Protein AF-A0A2T7NFJ0-F1 (afdb_monomer_lite)

Sequence (180 aa):
MTGTPLRLYHTLDDDIKQGKKEEVGAQDEVNKWLENVHSKSSSSLNPLAHDPKQEKQRKLKTIPIPEVHKKLHLVLHSLAAVQGAMQQLQEKLVTSDANEWQEAIAKTTQLKADYLNAKEQLNMSQMSELKLKLDARRKKRMRQKKRKEEVKEDEQQELYERAQKHLAIDQWRHQIQQKI

Secondary structure (DSSP, 8-state):
-----PPP--SHHHHHHHHHHHHHHHHHHHHHHHHHHHHHHSTT-------HHHHHH-------HHHHHHHHHHHHHHHHHHHHHHHHHHHTTTT--HHHHHHHHHHHHHHHHHHHHHHHTS-HHHHHHHHHHHHHHHHHHHHHHHHHHHHHHHHHHHHHHHHHHHHHHHHHHHHHHTT-

Structure (mmCIF, N/CA/C/O backbone):
data_AF-A0A2T7NFJ0-F1
#
_entry.id   AF-A0A2T7NFJ0-F1
#
loop_
_atom_site.group_PDB
_atom_site.id
_atom_site.type_symbol
_atom_site.label_atom_id
_atom_site.label_alt_id
_atom_site.label_comp_id
_atom_site.label_asym_id
_atom_site.label_entity_id
_atom_site.label_seq_id
_atom_site.pdbx_PDB_ins_code
_atom_site.Cartn_x
_atom_site.Cartn_y
_atom_site.Cartn_z
_atom_site.occupancy
_atom_site.B_iso_or_equiv
_atom_site.auth_seq_id
_atom_site.auth_comp_id
_atom_site.auth_asym_id
_atom_site.auth_atom_id
_atom_site.pdbx_PDB_model_num
ATOM 1 N N . MET A 1 1 ? 68.348 -21.936 -72.779 1.00 37.50 1 MET A N 1
ATOM 2 C CA . MET A 1 1 ? 68.605 -21.967 -71.325 1.00 37.50 1 MET A CA 1
ATOM 3 C C . MET A 1 1 ? 67.528 -21.143 -70.644 1.00 37.50 1 MET A C 1
ATOM 5 O O . MET A 1 1 ? 67.287 -20.016 -71.050 1.00 37.50 1 MET A O 1
ATOM 9 N N . THR A 1 2 ? 66.804 -21.781 -69.732 1.00 48.38 2 THR A N 1
ATOM 10 C CA . THR A 1 2 ? 65.602 -21.319 -69.023 1.00 48.38 2 THR A CA 1
ATOM 11 C C . THR A 1 2 ? 65.943 -20.416 -67.841 1.00 48.38 2 THR A C 1
ATOM 13 O O . THR A 1 2 ? 66.926 -20.676 -67.153 1.00 48.38 2 THR A O 1
ATOM 16 N N . GLY A 1 3 ? 65.099 -19.424 -67.547 1.00 38.41 3 GLY A N 1
ATOM 17 C CA . GLY A 1 3 ? 65.232 -18.619 -66.331 1.00 38.41 3 GLY A CA 1
ATOM 18 C C . GLY A 1 3 ? 64.109 -17.603 -66.146 1.00 38.41 3 GLY A C 1
ATOM 19 O O . GLY A 1 3 ? 64.333 -16.407 -66.283 1.00 38.41 3 GLY A O 1
ATOM 20 N N . THR A 1 4 ? 62.898 -18.071 -65.846 1.00 45.00 4 THR A N 1
ATOM 21 C CA . THR A 1 4 ? 61.796 -17.229 -65.354 1.00 45.00 4 THR A CA 1
ATOM 22 C C . THR A 1 4 ? 62.044 -16.920 -63.871 1.00 45.00 4 THR A C 1
ATOM 24 O O . THR A 1 4 ? 62.177 -17.874 -63.102 1.00 45.00 4 THR A O 1
ATOM 27 N N . PRO A 1 5 ? 62.087 -15.657 -63.408 1.00 48.03 5 PRO A N 1
ATOM 28 C CA . PRO A 1 5 ? 62.117 -15.388 -61.979 1.00 48.03 5 PRO A CA 1
ATOM 29 C C . PRO A 1 5 ? 60.699 -15.487 -61.406 1.00 48.03 5 PRO A C 1
ATOM 31 O O . PRO A 1 5 ? 59.822 -14.689 -61.741 1.00 48.03 5 PRO A O 1
ATOM 34 N N . LEU A 1 6 ? 60.490 -16.471 -60.524 1.00 46.59 6 LEU A N 1
ATOM 35 C CA . LEU A 1 6 ? 59.361 -16.522 -59.597 1.00 46.59 6 LEU A CA 1
ATOM 36 C C . LEU A 1 6 ? 59.357 -15.245 -58.746 1.00 46.59 6 LEU A C 1
ATOM 38 O O . LEU A 1 6 ? 60.311 -14.989 -58.009 1.00 46.59 6 LEU A O 1
ATOM 42 N N . ARG A 1 7 ? 58.270 -14.470 -58.796 1.00 46.69 7 ARG A N 1
ATOM 43 C CA . ARG A 1 7 ? 57.996 -13.431 -57.799 1.00 46.69 7 ARG A CA 1
ATOM 44 C C . ARG A 1 7 ? 57.047 -14.008 -56.748 1.00 46.69 7 ARG A C 1
ATOM 46 O O . ARG A 1 7 ? 55.992 -14.538 -57.078 1.00 46.69 7 ARG A O 1
ATOM 53 N N . LEU A 1 8 ? 57.509 -13.943 -55.505 1.00 46.03 8 LEU A N 1
ATOM 54 C CA . LEU A 1 8 ? 56.944 -14.505 -54.282 1.00 46.03 8 LEU A CA 1
ATOM 55 C C . LEU A 1 8 ? 55.460 -14.156 -54.060 1.00 46.03 8 LEU A C 1
ATOM 57 O O . LEU A 1 8 ? 55.119 -12.986 -53.915 1.00 46.03 8 LEU A O 1
ATOM 61 N N . TYR A 1 9 ? 54.617 -15.183 -53.922 1.00 46.53 9 TYR A N 1
ATOM 62 C CA . TYR A 1 9 ? 53.346 -15.119 -53.196 1.00 46.53 9 TYR A CA 1
ATOM 63 C C . TYR A 1 9 ? 53.561 -15.729 -51.808 1.00 46.53 9 TYR A C 1
ATOM 65 O O . TYR A 1 9 ? 53.344 -16.919 -51.614 1.00 46.53 9 TYR A O 1
ATOM 73 N N . HIS A 1 10 ? 54.015 -14.931 -50.846 1.00 53.66 10 HIS A N 1
ATOM 74 C CA . HIS A 1 10 ? 54.028 -15.311 -49.432 1.00 53.66 10 HIS A CA 1
ATOM 75 C C . HIS A 1 10 ? 53.798 -14.067 -48.581 1.00 53.66 10 HIS A C 1
ATOM 77 O O . HIS A 1 10 ? 54.757 -13.448 -48.145 1.00 53.66 10 HIS A O 1
ATOM 83 N N . THR A 1 11 ? 52.531 -13.703 -48.377 1.00 52.97 11 THR A N 1
ATOM 84 C CA . THR A 1 11 ? 52.106 -12.843 -47.252 1.00 52.97 11 THR A CA 1
ATOM 85 C C . THR A 1 11 ? 50.636 -13.017 -46.844 1.00 52.97 11 THR A C 1
ATOM 87 O O . THR A 1 11 ? 50.252 -12.493 -45.813 1.00 52.97 11 THR A O 1
ATOM 90 N N . LEU A 1 12 ? 49.798 -13.779 -47.561 1.00 45.62 12 LEU A N 1
ATOM 91 C CA . LEU A 1 12 ? 48.390 -13.963 -47.157 1.00 45.62 12 LEU A CA 1
ATOM 92 C C . LEU A 1 12 ? 48.181 -15.017 -46.052 1.00 45.62 12 LEU A C 1
ATOM 94 O O . LEU A 1 12 ? 47.190 -14.951 -45.331 1.00 45.62 12 LEU A O 1
ATOM 98 N N . ASP A 1 13 ? 49.099 -15.971 -45.885 1.00 47.53 13 ASP A N 1
ATOM 99 C CA . ASP A 1 13 ? 48.928 -17.062 -44.912 1.00 47.53 13 ASP A CA 1
ATOM 100 C C . ASP A 1 13 ? 49.287 -16.675 -43.467 1.00 47.53 13 ASP A C 1
ATOM 102 O O . ASP A 1 13 ? 48.804 -17.312 -42.525 1.00 47.53 13 ASP A O 1
ATOM 106 N N . ASP A 1 14 ? 50.100 -15.633 -43.268 1.00 47.88 14 ASP A N 1
ATOM 107 C CA . ASP A 1 14 ? 50.516 -15.194 -41.931 1.00 47.88 14 ASP A CA 1
ATOM 108 C C . ASP A 1 14 ? 49.480 -14.263 -41.279 1.00 47.88 14 ASP A C 1
ATOM 110 O O . ASP A 1 14 ? 49.191 -14.423 -40.091 1.00 47.88 14 ASP A O 1
ATOM 114 N N . ASP A 1 15 ? 48.803 -13.418 -42.064 1.00 47.22 15 ASP A N 1
ATOM 115 C CA . ASP A 1 15 ? 47.706 -12.562 -41.583 1.00 47.22 15 ASP A CA 1
ATOM 116 C C . ASP A 1 15 ? 46.464 -13.391 -41.198 1.00 47.22 15 ASP A C 1
ATOM 118 O O . ASP A 1 15 ? 45.810 -13.129 -40.185 1.00 47.22 15 ASP A O 1
ATOM 122 N N . ILE A 1 16 ? 46.181 -14.475 -41.934 1.00 48.53 16 ILE A N 1
ATOM 123 C CA . ILE A 1 16 ? 45.100 -15.422 -41.596 1.00 48.53 16 ILE A CA 1
ATOM 124 C C . ILE A 1 16 ? 45.446 -16.225 -40.328 1.00 48.53 16 ILE A C 1
ATOM 126 O O . ILE A 1 16 ? 44.560 -16.554 -39.532 1.00 48.53 16 ILE A O 1
ATOM 130 N N . LYS A 1 17 ? 46.731 -16.530 -40.098 1.00 51.19 17 LYS A N 1
ATOM 131 C CA . LYS A 1 17 ? 47.193 -17.178 -38.858 1.00 51.19 17 LYS A CA 1
ATOM 132 C C . LYS A 1 17 ? 47.206 -16.228 -37.658 1.00 51.19 17 LYS A C 1
ATOM 134 O O . LYS A 1 17 ? 47.024 -16.716 -36.541 1.00 51.19 17 LYS A O 1
ATOM 139 N N . GLN A 1 18 ? 47.403 -14.922 -37.853 1.00 50.25 18 GLN A N 1
ATOM 140 C CA . GLN A 1 18 ? 47.294 -13.921 -36.783 1.00 50.25 18 GLN A CA 1
ATOM 141 C C . GLN A 1 18 ? 45.833 -13.642 -36.404 1.00 50.25 18 GLN A C 1
ATOM 143 O O . GLN A 1 18 ? 45.508 -13.738 -35.221 1.00 50.25 18 GLN A O 1
ATOM 148 N N . GLY A 1 19 ? 44.931 -13.452 -37.375 1.00 44.91 19 GLY A N 1
ATOM 149 C CA . GLY A 1 19 ? 43.500 -13.236 -37.102 1.00 44.91 19 GLY A CA 1
ATOM 150 C C . GLY A 1 19 ? 42.823 -14.419 -36.392 1.00 44.91 19 GLY A C 1
ATOM 151 O O . GLY A 1 19 ? 42.041 -14.230 -35.463 1.00 44.91 19 GLY A O 1
ATOM 152 N N . LYS A 1 20 ? 43.205 -15.661 -36.731 1.00 49.94 20 LYS A N 1
ATOM 153 C CA . LYS A 1 20 ? 42.712 -16.860 -36.026 1.00 49.94 20 LYS A CA 1
ATOM 154 C C . LYS A 1 20 ? 43.219 -16.995 -34.588 1.00 49.94 20 LYS A C 1
ATOM 156 O O . LYS A 1 20 ? 42.591 -17.699 -33.807 1.00 49.94 20 LYS A O 1
ATOM 161 N N . LYS A 1 21 ? 44.346 -16.378 -34.219 1.00 51.66 21 LYS A N 1
ATOM 162 C CA . LYS A 1 21 ? 44.853 -16.429 -32.836 1.00 51.66 21 LYS A CA 1
ATOM 163 C C . LYS A 1 21 ? 44.148 -15.422 -31.928 1.00 51.66 21 LYS A C 1
ATOM 165 O O . LYS A 1 21 ? 43.943 -15.730 -30.758 1.00 51.66 21 LYS A O 1
ATOM 170 N N . GLU A 1 22 ? 43.746 -14.271 -32.461 1.00 52.47 22 GLU A N 1
ATOM 171 C CA . GLU A 1 22 ? 42.993 -13.260 -31.706 1.00 52.47 22 GLU A CA 1
ATOM 172 C C . GLU A 1 22 ? 41.536 -13.686 -31.458 1.00 52.47 22 GLU A C 1
ATOM 174 O O . GLU A 1 22 ? 41.050 -13.540 -30.336 1.00 52.47 22 GLU A O 1
ATOM 179 N N . GLU A 1 23 ? 40.864 -14.316 -32.434 1.00 52.94 23 GLU A N 1
ATOM 180 C CA . GLU A 1 23 ? 39.511 -14.871 -32.228 1.00 52.94 23 GLU A CA 1
ATOM 181 C C . GLU A 1 23 ? 39.484 -16.007 -31.192 1.00 52.94 23 GLU A C 1
ATOM 183 O O . GLU A 1 23 ? 38.557 -16.087 -30.385 1.00 52.94 23 GLU A O 1
ATOM 188 N N . VAL A 1 24 ? 40.513 -16.864 -31.161 1.00 51.78 24 VAL A N 1
ATOM 189 C CA . VAL A 1 24 ? 40.620 -17.946 -30.164 1.00 51.78 24 VAL A CA 1
ATOM 190 C C . VAL A 1 24 ? 40.846 -17.380 -28.757 1.00 51.78 24 VAL A C 1
ATOM 192 O O . VAL A 1 24 ? 40.255 -17.881 -27.804 1.00 51.78 24 VAL A O 1
ATOM 195 N N . GLY A 1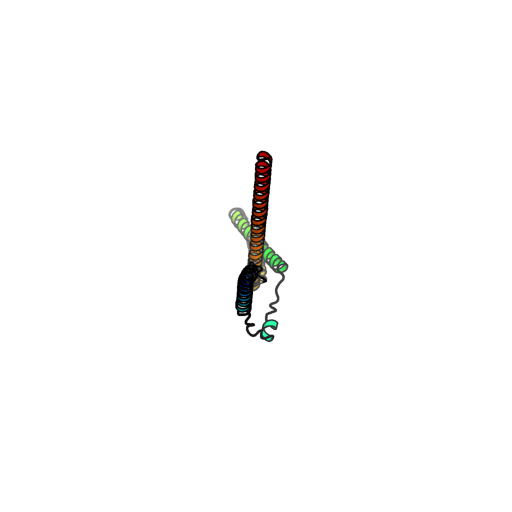 25 ? 41.604 -16.285 -28.624 1.00 54.34 25 GLY A N 1
ATOM 196 C CA . GLY A 1 25 ? 41.778 -15.583 -27.348 1.00 54.34 25 GLY A CA 1
ATOM 197 C C . GLY A 1 25 ? 40.480 -14.967 -26.814 1.00 54.34 25 GLY A C 1
ATOM 198 O O . GLY A 1 25 ? 40.176 -15.107 -25.630 1.00 54.34 25 GLY A O 1
ATOM 199 N N . ALA A 1 26 ? 39.671 -14.356 -27.687 1.00 60.22 26 ALA A N 1
ATOM 200 C CA . ALA A 1 26 ? 38.375 -13.789 -27.307 1.00 60.22 26 ALA A CA 1
ATOM 201 C C . ALA A 1 26 ? 37.355 -14.873 -26.909 1.00 60.22 26 ALA A C 1
ATOM 203 O O . ALA A 1 26 ? 36.610 -14.707 -25.941 1.00 60.22 26 ALA A O 1
ATOM 204 N N . GLN A 1 27 ? 37.348 -16.009 -27.615 1.00 60.19 27 GLN A N 1
ATOM 205 C CA . GLN A 1 27 ? 36.486 -17.148 -27.288 1.00 60.19 27 GLN A CA 1
ATOM 206 C C . GLN A 1 27 ? 36.873 -17.780 -25.939 1.00 60.19 27 GLN A C 1
ATOM 208 O O . GLN A 1 27 ? 35.998 -18.111 -25.136 1.00 60.19 27 GLN A O 1
ATOM 213 N N . ASP A 1 28 ? 38.174 -17.904 -25.661 1.00 65.81 28 ASP A N 1
ATOM 214 C CA . ASP A 1 28 ? 38.683 -18.431 -24.393 1.00 65.81 28 ASP A CA 1
ATOM 215 C C . ASP A 1 28 ? 38.388 -17.492 -23.217 1.00 65.81 28 ASP A C 1
ATOM 217 O O . ASP A 1 28 ? 38.032 -17.965 -22.138 1.00 65.81 28 ASP A O 1
ATOM 221 N N . GLU A 1 29 ? 38.444 -16.170 -23.406 1.00 69.25 29 GLU A N 1
ATOM 222 C CA . GLU A 1 29 ? 38.032 -15.201 -22.381 1.00 69.25 29 GLU A CA 1
ATOM 223 C C . GLU A 1 29 ? 36.530 -15.266 -22.078 1.00 69.25 29 GLU A C 1
ATOM 225 O O . GLU A 1 29 ? 36.138 -15.242 -20.906 1.00 69.25 29 GLU A O 1
ATOM 230 N N . VAL A 1 30 ? 35.686 -15.426 -23.104 1.00 66.62 30 VAL A N 1
ATOM 231 C CA . VAL A 1 30 ? 34.236 -15.622 -22.936 1.00 66.62 30 VAL A CA 1
ATOM 232 C C . VAL A 1 30 ? 33.942 -16.941 -22.221 1.00 66.62 30 VAL A C 1
ATOM 234 O O . VAL A 1 30 ? 33.142 -16.956 -21.282 1.00 66.62 30 VAL A O 1
ATOM 237 N N . ASN A 1 31 ? 34.618 -18.032 -22.587 1.00 71.69 31 ASN A N 1
ATOM 238 C CA . ASN A 1 31 ? 34.473 -19.328 -21.917 1.00 71.69 31 ASN A CA 1
ATOM 239 C C . ASN A 1 31 ? 34.897 -19.249 -20.443 1.00 71.69 31 ASN A C 1
ATOM 241 O O . ASN A 1 31 ? 34.170 -19.702 -19.559 1.00 71.69 31 ASN A O 1
ATOM 245 N N . LYS A 1 32 ? 36.019 -18.585 -20.156 1.00 75.12 32 LYS A N 1
ATOM 246 C CA . LYS A 1 32 ? 36.529 -18.383 -18.792 1.00 75.12 32 LYS A CA 1
ATOM 247 C C . LYS A 1 32 ? 35.614 -17.479 -17.963 1.00 75.12 32 LYS A C 1
ATOM 249 O O . LYS A 1 32 ? 35.469 -17.679 -16.756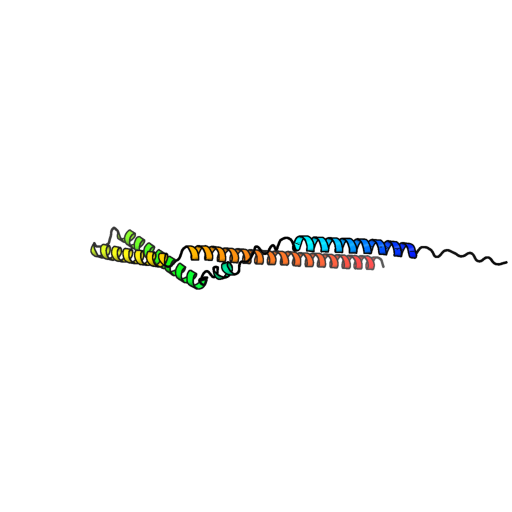 1.00 75.12 32 LYS A O 1
ATOM 254 N N . TRP A 1 33 ? 34.958 -16.503 -18.596 1.00 69.19 33 TRP A N 1
ATOM 255 C CA . TRP A 1 33 ? 33.921 -15.687 -17.966 1.00 69.19 33 TRP A CA 1
ATOM 256 C C . TRP A 1 33 ? 32.658 -16.506 -17.668 1.00 69.19 33 TRP A C 1
ATOM 258 O O . TRP A 1 33 ? 32.161 -16.447 -16.542 1.00 69.19 33 TRP A O 1
ATOM 268 N N . LEU A 1 34 ? 32.187 -17.331 -18.610 1.00 66.75 34 LEU A N 1
ATOM 269 C CA . LEU A 1 34 ? 31.036 -18.227 -18.421 1.00 66.75 34 LEU A CA 1
ATOM 270 C C . LEU A 1 34 ? 31.279 -19.257 -17.307 1.00 66.75 34 LEU A C 1
ATOM 272 O O . LEU A 1 34 ? 30.404 -19.464 -16.462 1.00 66.75 34 LEU A O 1
ATOM 276 N N . GLU A 1 35 ? 32.476 -19.843 -17.231 1.00 72.62 35 GLU A N 1
ATOM 277 C CA . GLU A 1 35 ? 32.873 -20.730 -16.129 1.00 72.62 35 GLU A CA 1
ATOM 278 C C . GLU A 1 35 ? 32.895 -19.998 -14.779 1.00 72.62 35 GLU A C 1
ATOM 280 O O . GLU A 1 35 ? 32.430 -20.536 -13.770 1.00 72.62 35 GLU A O 1
ATOM 285 N N . ASN A 1 36 ? 33.364 -18.746 -14.743 1.00 64.94 36 ASN A N 1
ATOM 286 C CA . ASN A 1 36 ? 33.347 -17.917 -13.533 1.00 64.94 36 ASN A CA 1
ATOM 287 C C . ASN A 1 36 ? 31.925 -17.529 -13.100 1.00 64.94 36 ASN A C 1
ATOM 289 O O . ASN A 1 36 ? 31.632 -17.471 -11.904 1.00 64.94 36 ASN A O 1
ATOM 293 N N . VAL A 1 37 ? 31.027 -17.273 -14.055 1.00 61.59 37 VAL A N 1
ATOM 294 C CA . VAL A 1 37 ? 29.611 -17.003 -13.776 1.00 61.59 37 VAL A CA 1
ATOM 295 C C . VAL A 1 37 ? 28.940 -18.264 -13.234 1.00 61.59 37 VAL A C 1
ATOM 297 O O . VAL A 1 37 ? 28.260 -18.191 -12.210 1.00 61.59 37 VAL A O 1
ATOM 300 N N . HIS A 1 38 ? 29.173 -19.439 -13.823 1.00 51.59 38 HIS A N 1
ATOM 301 C CA . HIS A 1 38 ? 28.575 -20.692 -13.348 1.00 51.59 38 HIS A CA 1
ATOM 302 C C . HIS A 1 38 ? 29.134 -21.178 -12.001 1.00 51.59 38 HIS A C 1
ATOM 304 O O . HIS A 1 38 ? 28.361 -21.641 -11.157 1.00 51.59 38 HIS A O 1
ATOM 310 N N . SER A 1 39 ? 30.431 -21.018 -11.739 1.00 56.81 39 SER A N 1
ATOM 311 C CA . SER A 1 39 ? 31.054 -21.411 -10.460 1.00 56.81 39 SER A CA 1
ATOM 312 C C . SER A 1 39 ? 30.669 -20.488 -9.292 1.00 56.81 39 SER A C 1
ATOM 314 O O . SER A 1 39 ? 30.493 -20.952 -8.161 1.00 56.81 39 SER A O 1
ATOM 316 N N . LYS A 1 40 ? 30.433 -19.194 -9.556 1.00 54.88 40 LYS A N 1
ATOM 317 C CA . LYS A 1 40 ? 29.920 -18.239 -8.554 1.00 54.88 40 LYS A CA 1
ATOM 318 C C . LYS A 1 40 ? 28.397 -18.289 -8.370 1.00 54.88 40 LYS A C 1
ATOM 320 O O . LYS A 1 40 ? 27.906 -17.879 -7.322 1.00 54.88 40 LYS A O 1
ATOM 325 N N . SER A 1 41 ? 27.648 -18.819 -9.340 1.00 48.06 41 SER A N 1
ATOM 326 C CA . SER A 1 41 ? 26.178 -18.929 -9.257 1.00 48.06 41 SER A CA 1
ATOM 327 C C . SER A 1 41 ? 25.691 -20.219 -8.588 1.00 48.06 41 SER A C 1
ATOM 329 O O . SER A 1 41 ? 24.573 -20.260 -8.079 1.00 48.06 41 SER A O 1
ATOM 331 N N . SER A 1 42 ? 26.513 -21.270 -8.557 1.00 47.00 42 SER A N 1
ATOM 332 C CA . SER A 1 42 ? 26.134 -22.596 -8.037 1.00 47.00 42 SER A CA 1
ATOM 333 C C . SER A 1 42 ? 26.499 -22.832 -6.564 1.00 47.00 42 SER A C 1
ATOM 335 O O . SER A 1 42 ? 25.991 -23.768 -5.954 1.00 47.00 42 SER A O 1
ATOM 337 N N . SER A 1 43 ? 27.304 -21.964 -5.945 1.00 42.62 43 SER A N 1
ATOM 338 C CA . SER A 1 43 ? 27.839 -22.159 -4.586 1.00 42.62 43 SER A CA 1
ATOM 339 C C . SER A 1 43 ? 27.059 -21.467 -3.450 1.00 42.62 43 SER A C 1
ATOM 341 O O . SER A 1 43 ? 27.516 -21.478 -2.311 1.00 42.62 43 SER A O 1
ATOM 343 N N . SER A 1 44 ? 25.857 -20.921 -3.696 1.00 45.25 44 SER A N 1
ATOM 344 C CA . SER A 1 44 ? 24.997 -20.362 -2.622 1.00 45.25 44 SER A CA 1
ATOM 345 C C . SER A 1 44 ? 23.643 -21.050 -2.421 1.00 45.25 44 SER A C 1
ATOM 347 O O . SER A 1 44 ? 22.880 -20.655 -1.540 1.00 45.25 44 SER A O 1
ATOM 349 N N . LEU A 1 45 ? 23.357 -22.130 -3.147 1.00 49.09 45 LEU A N 1
ATOM 350 C CA . LEU A 1 45 ? 22.212 -22.991 -2.854 1.00 49.09 45 LEU A CA 1
ATOM 351 C C . LEU A 1 45 ? 22.689 -24.221 -2.087 1.00 49.09 45 LEU A C 1
ATOM 353 O O . LEU A 1 45 ? 22.673 -25.331 -2.600 1.00 49.09 45 LEU A O 1
ATOM 357 N N . ASN A 1 46 ? 23.097 -24.017 -0.835 1.00 37.56 46 ASN A N 1
ATOM 358 C CA . ASN A 1 46 ? 22.970 -25.081 0.152 1.00 37.56 46 ASN A CA 1
ATOM 359 C C . ASN A 1 46 ? 21.466 -25.252 0.412 1.00 37.56 46 ASN A C 1
ATOM 361 O O . ASN A 1 46 ? 20.867 -24.347 1.006 1.00 37.56 46 ASN A O 1
ATOM 365 N N . PRO A 1 47 ? 20.821 -26.366 0.021 1.00 43.12 47 PRO A N 1
ATOM 366 C CA . PRO A 1 47 ? 19.562 -26.726 0.637 1.00 43.12 47 PRO A CA 1
ATOM 367 C C . PRO A 1 47 ? 19.916 -27.119 2.072 1.00 43.12 47 PRO A C 1
ATOM 369 O O . PRO A 1 47 ? 20.272 -28.264 2.344 1.00 43.12 47 PRO A O 1
ATOM 372 N N . LEU A 1 48 ? 19.886 -26.152 2.999 1.00 40.75 48 LEU A N 1
ATOM 373 C CA . LEU A 1 48 ? 19.787 -26.469 4.421 1.00 40.75 48 LEU A CA 1
ATOM 374 C C . LEU A 1 48 ? 18.703 -27.534 4.534 1.00 40.75 48 LEU A C 1
ATOM 376 O O . LEU A 1 48 ? 17.592 -27.292 4.064 1.00 40.75 48 LEU A O 1
ATOM 380 N N . ALA A 1 49 ? 19.067 -28.688 5.092 1.00 47.06 49 ALA A N 1
ATOM 381 C CA . ALA A 1 49 ? 18.215 -29.842 5.318 1.00 47.06 49 ALA A CA 1
ATOM 382 C C . ALA A 1 49 ? 16.750 -29.427 5.541 1.00 47.06 49 ALA A C 1
ATOM 384 O O . ALA A 1 49 ? 16.354 -29.018 6.634 1.00 47.06 49 ALA A O 1
ATOM 385 N N . HIS A 1 50 ? 15.957 -29.490 4.470 1.00 45.12 50 HIS A N 1
ATOM 386 C CA . HIS A 1 50 ? 14.519 -29.292 4.524 1.00 45.12 50 HIS A CA 1
ATOM 387 C C . HIS A 1 50 ? 13.965 -30.582 5.117 1.00 45.12 50 HIS A C 1
ATOM 389 O O . HIS A 1 50 ? 13.667 -31.532 4.400 1.00 45.12 50 HIS A O 1
ATOM 395 N N . ASP A 1 51 ? 13.912 -30.656 6.445 1.00 44.81 51 ASP A N 1
ATOM 396 C CA . ASP A 1 51 ? 13.211 -31.733 7.128 1.00 44.81 51 ASP A CA 1
ATOM 397 C C . ASP A 1 51 ? 11.709 -31.595 6.797 1.00 44.81 51 ASP A C 1
ATOM 399 O O . ASP A 1 51 ? 11.067 -30.626 7.232 1.00 44.81 51 ASP A O 1
ATOM 403 N N . PRO A 1 52 ? 11.104 -32.523 6.027 1.00 49.25 52 PRO A N 1
ATOM 404 C CA . PRO A 1 52 ? 9.703 -32.425 5.612 1.00 49.25 52 PRO A CA 1
ATOM 405 C C . PRO A 1 52 ? 8.727 -32.452 6.802 1.00 49.25 52 PRO A C 1
ATOM 407 O O . PRO A 1 52 ? 7.543 -32.129 6.643 1.00 49.25 52 PRO A O 1
ATOM 410 N N . LYS A 1 53 ? 9.197 -32.793 8.012 1.00 45.81 53 LYS A N 1
ATOM 411 C CA . LYS A 1 53 ? 8.410 -32.673 9.247 1.00 45.81 53 LYS A CA 1
ATOM 412 C C . LYS A 1 53 ? 8.266 -31.224 9.732 1.00 45.81 53 LYS A C 1
ATOM 414 O O . LYS A 1 53 ? 7.209 -30.892 10.270 1.00 45.81 53 LYS A O 1
ATOM 419 N N . GLN A 1 54 ? 9.237 -30.339 9.484 1.00 47.09 54 GLN A N 1
ATOM 420 C CA . GLN A 1 54 ? 9.124 -28.921 9.866 1.00 47.09 54 GLN A CA 1
ATOM 421 C C . GLN A 1 54 ? 8.251 -28.110 8.901 1.00 47.09 54 GLN A C 1
ATOM 423 O O . GLN A 1 54 ? 7.554 -27.181 9.314 1.00 47.09 54 GLN A O 1
ATOM 428 N N . GLU A 1 55 ? 8.209 -28.485 7.624 1.00 43.03 55 GLU A N 1
ATOM 429 C CA . GLU A 1 55 ? 7.384 -27.792 6.628 1.00 43.03 55 GLU A CA 1
ATOM 430 C C . GLU A 1 55 ? 5.882 -28.058 6.826 1.00 43.03 55 GLU A C 1
ATOM 432 O O . GLU A 1 55 ? 5.047 -27.175 6.619 1.00 43.03 55 GLU A O 1
ATOM 437 N N . LYS A 1 56 ? 5.525 -29.234 7.364 1.00 45.53 56 LYS A N 1
ATOM 438 C CA . LYS A 1 56 ? 4.147 -29.529 7.792 1.00 45.53 56 LYS A CA 1
ATOM 439 C C . LYS A 1 56 ? 3.725 -28.770 9.058 1.00 45.53 56 LYS A C 1
ATOM 441 O O . LYS A 1 56 ? 2.532 -28.531 9.222 1.00 45.53 56 LYS A O 1
ATOM 446 N N . GLN A 1 57 ? 4.663 -28.329 9.903 1.00 44.84 57 GLN A N 1
ATOM 447 C CA . GLN A 1 57 ? 4.367 -27.504 11.086 1.00 44.84 57 GLN A CA 1
ATOM 448 C C . GLN A 1 57 ? 4.320 -25.994 10.793 1.00 44.84 57 GLN A C 1
ATOM 450 O O . GLN A 1 57 ? 3.691 -25.247 11.539 1.00 44.84 57 GLN A O 1
ATOM 455 N N . ARG A 1 58 ? 4.903 -25.526 9.680 1.00 46.00 58 ARG A N 1
ATOM 456 C CA . ARG A 1 58 ? 4.862 -24.108 9.264 1.00 46.00 58 ARG A CA 1
ATOM 457 C C . ARG A 1 58 ? 3.675 -23.731 8.381 1.00 46.00 58 ARG A C 1
ATOM 459 O O . ARG A 1 58 ? 3.635 -22.624 7.851 1.00 46.00 58 ARG A O 1
ATOM 466 N N . LYS A 1 59 ? 2.644 -24.572 8.291 1.00 47.25 59 LYS A N 1
ATOM 467 C CA . LYS A 1 59 ? 1.307 -24.102 7.900 1.00 47.25 59 LYS A CA 1
ATOM 468 C C . LYS A 1 59 ? 0.655 -23.404 9.096 1.00 47.25 59 LYS A C 1
ATOM 470 O O . LYS A 1 59 ? -0.396 -23.825 9.576 1.00 47.25 59 LYS A O 1
ATOM 475 N N . LEU A 1 60 ? 1.281 -22.329 9.590 1.00 47.78 60 LEU A N 1
ATOM 476 C CA . LEU A 1 60 ? 0.562 -21.359 10.410 1.00 47.78 60 LEU A CA 1
ATOM 477 C C . LEU A 1 60 ? -0.641 -20.923 9.577 1.00 47.78 60 LEU A C 1
ATOM 479 O O . LEU A 1 60 ? -0.473 -20.489 8.433 1.00 47.78 60 LEU A O 1
ATOM 483 N N . LYS A 1 61 ? -1.844 -21.102 10.134 1.00 58.06 61 LYS A N 1
ATOM 484 C CA . LYS A 1 61 ? -3.113 -20.655 9.552 1.00 58.06 61 LYS A CA 1
ATOM 485 C C . LYS A 1 61 ? -2.964 -19.183 9.186 1.00 58.06 61 LYS A C 1
ATOM 487 O O . LYS A 1 61 ? -3.094 -18.302 10.032 1.00 58.06 61 LYS A O 1
ATOM 492 N N . THR A 1 62 ? -2.610 -18.932 7.933 1.00 62.62 62 THR A N 1
ATOM 493 C CA . THR A 1 62 ? -2.352 -17.589 7.448 1.00 62.62 62 THR A CA 1
ATOM 494 C C . THR A 1 62 ? -3.712 -16.942 7.300 1.00 62.62 62 THR A C 1
ATOM 496 O O . THR A 1 62 ? -4.434 -17.253 6.355 1.00 62.62 62 THR A O 1
ATOM 499 N N . ILE A 1 63 ? -4.095 -16.098 8.256 1.00 62.91 63 ILE A N 1
ATOM 500 C CA . ILE A 1 63 ? -5.361 -15.381 8.149 1.00 62.91 63 ILE A CA 1
ATOM 501 C C . ILE A 1 63 ? -5.299 -14.487 6.898 1.00 62.91 63 ILE A C 1
ATOM 503 O O . ILE A 1 63 ? -4.307 -13.769 6.710 1.00 62.91 63 ILE A O 1
ATOM 507 N N . PRO A 1 64 ? -6.315 -14.526 6.019 1.00 69.62 64 PRO A N 1
ATOM 508 C CA . PRO A 1 64 ? -6.394 -13.643 4.867 1.00 69.62 64 PRO A CA 1
ATOM 509 C C . PRO A 1 64 ? -6.269 -12.172 5.281 1.00 69.62 64 PRO A C 1
ATOM 511 O O . PRO A 1 64 ? -6.927 -11.709 6.210 1.00 69.62 64 PRO A O 1
ATOM 514 N N . ILE A 1 65 ? -5.470 -11.401 4.537 1.00 67.25 65 ILE A N 1
ATOM 515 C CA . ILE A 1 65 ? -5.297 -9.949 4.745 1.00 67.25 65 ILE A CA 1
ATOM 516 C C . ILE A 1 65 ? -6.647 -9.208 4.882 1.00 67.25 65 ILE A C 1
ATOM 518 O O . ILE A 1 65 ? -6.750 -8.362 5.772 1.00 67.25 65 ILE A O 1
ATOM 522 N N . PRO A 1 66 ? -7.696 -9.517 4.084 1.00 74.19 66 PRO A N 1
ATOM 523 C CA . PRO A 1 66 ? -8.998 -8.866 4.231 1.00 74.19 66 PRO A CA 1
ATOM 524 C C . PRO A 1 66 ? -9.660 -9.083 5.597 1.00 74.19 66 PRO A C 1
ATOM 526 O O . PRO A 1 66 ? -10.336 -8.186 6.093 1.00 74.19 66 PRO A O 1
ATOM 529 N N . GLU A 1 67 ? -9.473 -10.244 6.225 1.00 71.06 67 GLU A N 1
ATOM 530 C CA . GLU A 1 67 ? -10.095 -10.550 7.517 1.00 71.06 67 GLU A CA 1
ATOM 531 C C . GLU A 1 67 ? -9.449 -9.763 8.650 1.00 71.06 67 GLU A C 1
ATOM 533 O O . GLU A 1 67 ? -10.149 -9.189 9.482 1.00 71.06 67 GLU A O 1
ATOM 538 N N . VAL A 1 68 ? -8.121 -9.657 8.660 1.00 70.19 68 VAL A N 1
ATOM 539 C CA . VAL A 1 68 ? -7.455 -8.830 9.673 1.00 70.19 68 VAL A CA 1
ATOM 540 C C . VAL A 1 68 ? -7.676 -7.347 9.416 1.00 70.19 68 VAL A C 1
ATOM 542 O O . VAL A 1 68 ? -7.824 -6.593 10.369 1.00 70.19 68 VAL A O 1
ATOM 545 N N . HIS A 1 69 ? -7.793 -6.925 8.156 1.00 73.81 69 HIS A N 1
ATOM 546 C CA . HIS A 1 69 ? -8.201 -5.558 7.839 1.00 73.81 69 HIS A CA 1
ATOM 547 C C . HIS A 1 69 ? -9.584 -5.227 8.423 1.00 73.81 69 HIS A C 1
ATOM 549 O O . HIS A 1 69 ? -9.744 -4.178 9.041 1.00 73.81 69 HIS A O 1
ATOM 555 N N . LYS A 1 70 ? -10.563 -6.137 8.304 1.00 78.38 70 LYS A N 1
ATOM 556 C CA . LYS A 1 70 ? -11.888 -5.983 8.934 1.00 78.38 70 LYS A CA 1
ATOM 557 C C . LYS A 1 70 ? -11.792 -5.892 10.458 1.00 78.38 70 LYS A C 1
ATOM 559 O O . LYS A 1 70 ? -12.382 -4.988 11.043 1.00 78.38 70 LYS A O 1
ATOM 564 N N . LYS A 1 71 ? -11.023 -6.783 11.094 1.00 73.69 71 LYS A N 1
ATOM 565 C CA . LYS A 1 71 ? -10.810 -6.759 12.553 1.00 73.69 71 LYS A CA 1
ATOM 566 C C . LYS A 1 71 ? -10.136 -5.467 13.015 1.00 73.69 71 LYS A C 1
ATOM 568 O O . LYS A 1 71 ? -10.566 -4.871 13.992 1.00 73.69 71 LYS A O 1
ATOM 573 N N . LEU A 1 72 ? -9.123 -4.996 12.289 1.00 78.00 72 LEU A N 1
ATOM 574 C CA . LEU A 1 72 ? -8.450 -3.733 12.581 1.00 78.00 72 LEU A CA 1
ATOM 575 C C . LEU A 1 72 ? -9.412 -2.545 12.459 1.00 78.00 72 LEU A C 1
ATOM 577 O O . LEU A 1 72 ? -9.420 -1.680 13.328 1.00 78.00 72 LEU A O 1
ATOM 581 N N . HIS A 1 73 ? -10.251 -2.522 11.421 1.00 80.56 73 HIS A N 1
ATOM 582 C CA . HIS A 1 73 ? -11.290 -1.502 11.269 1.00 80.56 73 HIS A CA 1
ATOM 583 C C . HIS A 1 73 ? -12.274 -1.494 12.442 1.00 80.56 73 HIS A C 1
ATOM 585 O O . HIS A 1 73 ? -12.616 -0.423 12.937 1.00 80.56 73 HIS A O 1
ATOM 591 N N . LEU A 1 74 ? -12.693 -2.674 12.908 1.00 79.69 74 LEU A N 1
ATOM 592 C CA . LEU A 1 74 ? -13.568 -2.818 14.072 1.00 79.69 74 LEU A CA 1
ATOM 593 C C . LEU A 1 74 ? -12.917 -2.242 15.341 1.00 79.69 74 LEU A C 1
ATOM 595 O O . LEU A 1 74 ? -13.562 -1.506 16.088 1.00 79.69 74 LEU A O 1
ATOM 599 N N . VAL A 1 75 ? -11.628 -2.523 15.556 1.00 80.62 75 VAL A N 1
ATOM 600 C CA . VAL A 1 75 ? -10.850 -1.983 16.686 1.00 80.62 75 VAL A CA 1
ATOM 601 C C . VAL A 1 75 ? -10.715 -0.460 16.599 1.00 80.62 75 VAL A C 1
ATOM 603 O O . VAL A 1 75 ? -10.907 0.233 17.593 1.00 80.62 75 VAL A O 1
ATOM 606 N N . LEU A 1 76 ? -10.420 0.088 15.418 1.00 81.38 76 LEU A N 1
ATOM 607 C CA . LEU A 1 76 ? -10.306 1.539 15.234 1.00 81.38 76 LEU A CA 1
ATOM 608 C C . LEU A 1 76 ? -11.649 2.251 15.430 1.00 81.38 76 LEU A C 1
ATOM 610 O O . LEU A 1 76 ? -11.697 3.297 16.071 1.00 81.38 76 LEU A O 1
ATOM 614 N N . HIS A 1 77 ? -12.738 1.678 14.917 1.00 84.50 77 HIS A N 1
ATOM 615 C CA . HIS A 1 77 ? -14.078 2.238 15.079 1.00 84.50 77 HIS A CA 1
ATOM 616 C C . HIS A 1 77 ? -14.526 2.232 16.547 1.00 84.50 77 HIS A C 1
ATOM 618 O O . HIS A 1 77 ? -15.041 3.231 17.043 1.00 84.50 77 HIS A O 1
ATOM 624 N N . SER A 1 78 ? -14.302 1.125 17.262 1.00 80.25 78 SER A N 1
ATOM 625 C CA . SER A 1 78 ? -14.612 1.032 18.696 1.00 80.25 78 SER A CA 1
ATOM 626 C C . SER A 1 78 ? -13.756 1.991 19.531 1.00 80.25 78 SER A C 1
ATOM 628 O O . SER A 1 78 ? -14.286 2.658 20.416 1.00 80.25 78 SER A O 1
ATOM 630 N N . LEU A 1 79 ? -12.472 2.158 19.197 1.00 80.19 79 LEU A N 1
ATOM 631 C CA . LEU A 1 79 ? -11.612 3.163 19.827 1.00 80.19 79 LEU A CA 1
ATOM 632 C C . LEU A 1 79 ? -12.137 4.591 19.607 1.00 80.19 79 LEU A C 1
ATOM 634 O O . LEU A 1 79 ? -12.217 5.362 20.562 1.00 80.19 79 LEU A O 1
ATOM 638 N N . ALA A 1 80 ? -12.520 4.932 18.374 1.00 81.81 80 ALA A N 1
ATOM 639 C CA . ALA A 1 80 ? -13.080 6.242 18.051 1.00 81.81 80 ALA A CA 1
ATOM 640 C C . ALA A 1 80 ? -14.398 6.500 18.801 1.00 81.81 80 ALA A C 1
ATOM 642 O O . ALA A 1 80 ? -14.608 7.596 19.316 1.00 81.81 80 ALA A O 1
ATOM 643 N N . ALA A 1 81 ? -15.257 5.483 18.930 1.00 82.81 81 ALA A N 1
ATOM 644 C CA . ALA A 1 81 ? -16.498 5.578 19.697 1.00 82.81 81 ALA A CA 1
ATOM 645 C C . ALA A 1 81 ? -16.242 5.839 21.193 1.00 82.81 81 ALA A C 1
ATOM 647 O O . ALA A 1 81 ? -16.907 6.688 21.784 1.00 82.81 81 ALA A O 1
ATOM 648 N N . VAL A 1 82 ? -15.253 5.164 21.795 1.00 84.94 82 VAL A N 1
ATOM 649 C CA . VAL A 1 82 ? -14.837 5.419 23.187 1.00 84.94 82 VAL A CA 1
ATOM 650 C C . VAL A 1 82 ? -14.291 6.838 23.341 1.00 84.94 82 VAL A C 1
ATOM 652 O O . VAL A 1 82 ? -14.683 7.541 24.268 1.00 84.94 82 VAL A O 1
ATOM 655 N N . GLN A 1 83 ? -13.420 7.281 22.431 1.00 86.50 83 GLN A N 1
ATOM 656 C CA . GLN A 1 83 ? -12.847 8.630 22.473 1.00 86.50 83 GLN A CA 1
ATOM 657 C C . GLN A 1 83 ? -13.922 9.714 22.343 1.00 86.50 83 GLN A C 1
ATOM 659 O O . GLN A 1 83 ? -13.918 10.662 23.125 1.00 86.50 83 GLN A O 1
ATOM 664 N N . GLY A 1 84 ? -14.871 9.546 21.420 1.00 85.06 84 GLY A N 1
ATOM 665 C CA . GLY A 1 84 ? -15.996 10.467 21.264 1.00 85.06 84 GLY A CA 1
ATOM 666 C C . GLY A 1 84 ? -16.901 10.499 22.498 1.00 85.06 84 GLY A C 1
ATOM 667 O O . GLY A 1 84 ? -17.273 11.575 22.955 1.00 85.06 84 GLY A O 1
ATOM 668 N N . ALA A 1 85 ? -17.202 9.341 23.095 1.00 83.94 85 ALA A N 1
ATOM 669 C CA . ALA A 1 85 ? -17.988 9.276 24.330 1.00 83.94 85 ALA A CA 1
ATOM 670 C C . ALA A 1 85 ? -17.268 9.945 25.516 1.00 83.94 85 ALA A C 1
ATOM 672 O O . ALA A 1 85 ? -17.894 10.660 26.298 1.00 83.94 85 ALA A O 1
ATOM 673 N N . MET A 1 86 ? -15.945 9.777 25.620 1.00 83.81 86 MET A N 1
ATOM 674 C CA . MET A 1 86 ? -15.130 10.455 26.632 1.00 83.81 86 MET A CA 1
ATOM 675 C C . MET A 1 86 ? -15.091 11.974 26.431 1.00 83.81 86 MET A C 1
ATOM 677 O O . MET A 1 86 ? -15.187 12.707 27.411 1.00 83.81 86 MET A O 1
ATOM 681 N N . GLN A 1 87 ? -14.986 12.453 25.189 1.00 85.81 87 GLN A N 1
ATOM 682 C CA . GLN A 1 87 ? -15.048 13.888 24.885 1.00 85.81 87 GLN A CA 1
ATOM 683 C C . GLN A 1 87 ? -16.414 14.478 25.240 1.00 85.81 87 GLN A C 1
ATOM 685 O O . GLN A 1 87 ? -16.475 15.503 25.907 1.00 85.81 87 GLN A O 1
ATOM 690 N N . GLN A 1 88 ? -17.504 13.787 24.899 1.00 83.19 88 GLN A N 1
ATOM 691 C CA . GLN A 1 88 ? -18.858 14.218 25.261 1.00 83.19 88 GLN A CA 1
ATOM 692 C C . GLN A 1 88 ? -19.064 14.288 26.779 1.00 83.19 88 GLN A C 1
ATOM 694 O O . GLN A 1 88 ? -19.692 15.223 27.267 1.00 83.19 88 GLN A O 1
ATOM 699 N N . LEU A 1 89 ? -18.522 13.329 27.537 1.00 81.12 89 LEU A N 1
ATOM 700 C CA . LEU A 1 89 ? -18.505 13.394 29.002 1.00 81.12 89 LEU A CA 1
ATOM 701 C C . LEU A 1 89 ? -17.724 14.617 29.495 1.00 81.12 89 LEU A C 1
ATOM 703 O O . LEU A 1 89 ? -18.177 15.326 30.388 1.00 81.12 89 LEU A O 1
ATOM 707 N N . GLN A 1 90 ? -16.563 14.884 28.901 1.00 83.25 90 GLN A N 1
ATOM 708 C CA . GLN A 1 90 ? -15.719 16.012 29.282 1.00 83.25 90 GLN A CA 1
ATOM 709 C C . GLN A 1 90 ? -16.384 17.367 28.983 1.00 83.25 90 GLN A C 1
ATOM 711 O O . GLN A 1 90 ? -16.261 18.294 29.779 1.00 83.25 90 GLN A O 1
ATOM 716 N N . GLU A 1 91 ? -17.135 17.468 27.886 1.00 80.94 91 GLU A N 1
ATOM 717 C CA . GLU A 1 91 ? -17.913 18.658 27.513 1.00 80.94 91 GLU A CA 1
ATOM 718 C C . GLU A 1 91 ? -19.144 18.864 28.410 1.00 80.94 91 GLU A C 1
ATOM 720 O O . GLU A 1 91 ? -19.489 19.998 28.739 1.00 80.94 91 GLU A O 1
ATOM 725 N N . LYS A 1 92 ? -19.785 17.778 28.857 1.00 76.31 92 LYS A N 1
ATOM 726 C CA . LYS A 1 92 ? -20.986 17.812 29.711 1.00 76.31 92 LYS A CA 1
ATOM 727 C C . LYS A 1 92 ? -20.694 17.889 31.215 1.00 76.31 92 LYS A C 1
ATOM 729 O O . LYS A 1 92 ? -21.625 17.876 32.023 1.00 76.31 92 LYS A O 1
ATOM 734 N N . LEU A 1 93 ? -19.415 17.989 31.608 1.00 68.19 93 LEU A N 1
ATOM 735 C CA . LEU A 1 93 ? -18.934 17.971 33.007 1.00 68.19 93 LEU A CA 1
ATOM 736 C C . LEU A 1 93 ? -19.574 19.043 33.892 1.00 68.19 93 LEU A C 1
ATOM 738 O O . LEU A 1 93 ? -19.640 18.877 35.104 1.00 68.19 93 LEU A O 1
ATOM 742 N N . VAL A 1 94 ? -20.062 20.122 33.284 1.00 65.19 94 VAL A N 1
ATOM 743 C CA . VAL A 1 94 ? -20.598 21.290 33.994 1.00 65.19 94 VAL A CA 1
ATOM 744 C C . VAL A 1 94 ? -22.121 21.424 33.843 1.00 65.19 94 VAL A C 1
ATOM 746 O O . VAL A 1 94 ? -22.739 22.157 34.607 1.00 65.19 94 VAL A O 1
ATOM 749 N N . THR A 1 95 ? -22.742 20.731 32.882 1.00 68.50 95 THR A N 1
ATOM 750 C CA . THR A 1 95 ? -24.114 21.031 32.427 1.00 68.50 95 THR A CA 1
ATOM 751 C C . THR A 1 95 ? -25.112 19.886 32.546 1.00 68.50 95 THR A C 1
ATOM 753 O O . THR A 1 95 ? -26.302 20.147 32.405 1.00 68.50 95 THR A O 1
ATOM 756 N N . SER A 1 96 ? -24.666 18.652 32.788 1.00 71.00 96 SER A N 1
ATOM 757 C CA . SER A 1 96 ? -25.560 17.490 32.844 1.00 71.00 96 SER A CA 1
ATOM 758 C C . SER A 1 96 ? -26.004 17.124 34.260 1.00 71.00 96 SER A C 1
ATOM 760 O O . SER A 1 96 ? -25.250 17.222 35.230 1.00 71.00 96 SER A O 1
ATOM 762 N N . ASP A 1 97 ? -27.227 16.618 34.341 1.00 81.19 97 ASP A N 1
ATOM 763 C CA . ASP A 1 97 ? -27.885 16.139 35.550 1.00 81.19 97 ASP A CA 1
ATOM 764 C C . ASP A 1 97 ? -27.258 14.815 36.025 1.00 81.19 97 ASP A C 1
ATOM 766 O O . ASP A 1 97 ? -26.689 14.054 35.237 1.00 81.19 97 ASP A O 1
ATOM 770 N N . ALA A 1 98 ? -27.400 14.477 37.312 1.00 78.62 98 ALA A N 1
ATOM 771 C CA . ALA A 1 98 ? -26.789 13.274 37.894 1.00 78.62 98 ALA A CA 1
ATOM 772 C C . ALA A 1 98 ? -27.185 11.961 37.180 1.00 78.62 98 ALA A C 1
ATOM 774 O O . ALA A 1 98 ? -26.358 11.056 37.051 1.00 78.62 98 ALA A O 1
ATOM 775 N N . ASN A 1 99 ? -28.421 11.870 36.678 1.00 81.56 99 ASN A N 1
ATOM 776 C CA . ASN A 1 99 ? -28.907 10.702 35.936 1.00 81.56 99 ASN A CA 1
ATOM 777 C C . ASN A 1 99 ? -28.278 10.608 34.537 1.00 81.56 99 ASN A C 1
ATOM 779 O O . ASN A 1 99 ? -27.816 9.538 34.144 1.00 81.56 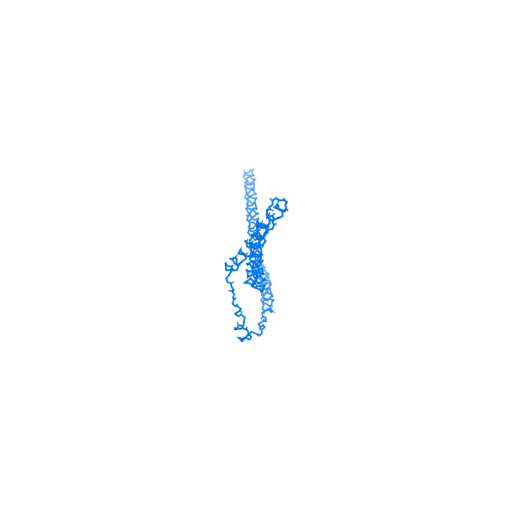99 ASN A O 1
ATOM 783 N N . GLU A 1 100 ? -28.171 11.728 33.815 1.00 79.69 100 GLU A N 1
ATOM 784 C CA . GLU A 1 100 ? -27.502 11.773 32.507 1.00 79.69 100 GLU A CA 1
ATOM 785 C C . GLU A 1 100 ? -26.012 11.423 32.626 1.00 79.69 100 GLU A C 1
ATOM 787 O O . GLU A 1 100 ? -25.444 10.740 31.768 1.00 79.69 100 GLU A O 1
ATOM 792 N N . TRP A 1 101 ? -25.388 11.846 33.728 1.00 80.88 101 TRP A N 1
ATOM 793 C CA . TRP A 1 101 ? -24.016 11.492 34.079 1.00 80.88 101 TRP A CA 1
ATOM 794 C C . TRP A 1 101 ? -23.831 9.989 34.281 1.00 80.88 101 TRP A C 1
ATOM 796 O O . TRP A 1 101 ? -22.891 9.400 33.739 1.00 80.88 101 TRP A O 1
ATOM 806 N N . GLN A 1 102 ? -24.732 9.347 35.026 1.00 83.31 102 GLN A N 1
ATOM 807 C CA . GLN A 1 102 ? -24.682 7.901 35.248 1.00 83.31 102 GLN A CA 1
ATOM 808 C C . GLN A 1 102 ? -24.883 7.108 33.951 1.00 83.31 102 GLN A C 1
ATOM 810 O O . GLN A 1 102 ? -24.122 6.172 33.687 1.00 83.31 102 GLN A O 1
ATOM 815 N N . GLU A 1 103 ? -25.840 7.502 33.108 1.00 84.94 103 GLU A N 1
ATOM 816 C CA . GLU A 1 103 ? -26.071 6.855 31.811 1.00 84.94 103 GLU A CA 1
ATOM 817 C C . GLU A 1 103 ? -24.869 7.002 30.869 1.00 84.94 103 GLU A C 1
ATOM 819 O O . GLU A 1 103 ? -24.450 6.036 30.220 1.00 84.94 103 GLU A O 1
ATOM 824 N N . ALA A 1 104 ? -24.255 8.187 30.823 1.00 80.81 104 ALA A N 1
ATOM 825 C CA . ALA A 1 104 ? -23.084 8.440 29.991 1.00 80.81 104 ALA A CA 1
ATOM 826 C C . ALA A 1 104 ? -21.840 7.661 30.470 1.00 80.81 104 ALA A C 1
ATOM 828 O O . ALA A 1 104 ? -21.081 7.135 29.643 1.00 80.81 104 ALA A O 1
ATOM 829 N N . ILE A 1 105 ? -21.655 7.504 31.787 1.00 84.62 105 ILE A N 1
ATOM 830 C CA . ILE A 1 105 ? -20.605 6.646 32.364 1.00 84.62 105 ILE A CA 1
ATOM 831 C C . ILE A 1 105 ? -20.856 5.174 32.021 1.00 84.62 105 ILE A C 1
ATOM 833 O O . ILE A 1 105 ? -19.928 4.484 31.582 1.00 84.62 105 ILE A O 1
ATOM 837 N N . ALA A 1 106 ? -22.091 4.687 32.170 1.00 87.00 106 ALA A N 1
ATOM 838 C CA . ALA A 1 106 ? -22.448 3.307 31.842 1.00 87.00 106 ALA A CA 1
ATOM 839 C C . ALA A 1 106 ? -22.196 3.004 30.355 1.00 87.00 106 ALA A C 1
ATOM 841 O O . ALA A 1 106 ? -21.527 2.022 30.021 1.00 87.00 106 ALA A O 1
ATOM 842 N N . LYS A 1 107 ? -22.623 3.905 29.461 1.00 86.56 107 LYS A N 1
ATOM 843 C CA . LYS A 1 107 ? -22.391 3.800 28.013 1.00 86.56 107 LYS A CA 1
ATOM 844 C C . LYS A 1 107 ? -20.903 3.788 27.660 1.00 86.56 107 LYS A C 1
ATOM 846 O O . LYS A 1 107 ? -20.466 2.974 26.850 1.00 86.56 107 LYS A O 1
ATOM 851 N N . THR A 1 108 ? -20.108 4.654 28.283 1.00 87.12 108 THR A N 1
ATOM 852 C CA . THR A 1 108 ? -18.655 4.711 28.045 1.00 87.12 108 THR A CA 1
ATOM 853 C C . THR A 1 108 ? -17.953 3.455 28.559 1.00 87.12 108 THR A C 1
ATOM 855 O O . THR A 1 108 ? -17.041 2.939 27.910 1.00 87.12 108 THR A O 1
ATOM 858 N N . THR A 1 109 ? -18.408 2.917 29.691 1.00 86.75 109 THR A N 1
ATOM 859 C CA . THR A 1 109 ? -17.899 1.661 30.259 1.00 86.75 109 THR A CA 1
ATOM 860 C C . THR A 1 109 ? -18.190 0.480 29.334 1.00 86.75 109 THR A C 1
ATOM 862 O O . THR A 1 109 ? -17.290 -0.321 29.075 1.00 86.75 109 THR A O 1
ATOM 865 N N . GLN A 1 110 ? -19.395 0.422 28.759 1.00 89.69 110 GLN A N 1
ATOM 866 C CA . GLN A 1 110 ? -19.761 -0.595 27.774 1.00 89.69 110 GLN A CA 1
ATOM 867 C C . GLN A 1 110 ? -18.901 -0.496 26.506 1.00 89.69 110 GLN A C 1
ATOM 869 O O . GLN A 1 110 ? -18.297 -1.482 26.093 1.00 89.69 110 GLN A O 1
ATOM 874 N N . LEU A 1 111 ? -18.750 0.705 25.938 1.00 87.38 111 LEU A N 1
ATOM 875 C CA . LEU A 1 111 ? -17.909 0.919 24.753 1.00 87.38 111 LEU A CA 1
ATOM 876 C C . LEU A 1 111 ? -16.442 0.540 25.006 1.00 87.38 111 LEU A C 1
ATOM 878 O O . LEU A 1 111 ? -15.766 0.004 24.125 1.00 87.38 111 LEU A O 1
ATOM 882 N N . LYS A 1 112 ? -15.938 0.785 26.222 1.00 87.38 112 LYS A N 1
ATOM 883 C CA . LYS A 1 112 ? -14.590 0.373 26.629 1.00 87.38 112 LYS A CA 1
ATOM 884 C C . LYS A 1 112 ? -14.460 -1.151 26.687 1.00 87.38 112 LYS A C 1
ATOM 886 O O . LYS A 1 112 ? -13.432 -1.673 26.258 1.00 87.38 112 LYS A O 1
ATOM 891 N N . ALA A 1 113 ? -15.474 -1.855 27.188 1.00 87.19 113 ALA A N 1
ATOM 892 C CA . ALA A 1 113 ? -15.505 -3.317 27.188 1.00 87.19 113 ALA A CA 1
ATOM 893 C C . ALA A 1 113 ? -15.536 -3.880 25.755 1.00 87.19 113 ALA A C 1
ATOM 895 O O . ALA A 1 113 ? -14.756 -4.778 25.433 1.00 87.19 113 ALA A O 1
ATOM 896 N N . ASP A 1 114 ? -16.345 -3.288 24.873 1.00 83.62 114 ASP A N 1
ATOM 897 C CA . ASP A 1 114 ? -16.431 -3.680 23.462 1.00 83.62 114 ASP A CA 1
ATOM 898 C C . ASP A 1 114 ? -15.093 -3.474 22.731 1.00 83.62 114 ASP A C 1
ATOM 900 O O . ASP A 1 114 ? -14.652 -4.340 21.972 1.00 83.62 114 ASP A O 1
ATOM 904 N N . TYR A 1 115 ? -14.395 -2.366 23.009 1.00 84.12 115 TYR A N 1
ATOM 905 C CA . TYR A 1 115 ? -13.041 -2.120 22.505 1.00 84.12 115 TYR A CA 1
ATOM 906 C C . TYR A 1 115 ? -12.034 -3.169 23.000 1.00 84.12 115 TYR A C 1
ATOM 908 O O . TYR A 1 115 ? -11.231 -3.670 22.209 1.00 84.12 115 TYR A O 1
ATOM 916 N N . LEU A 1 116 ? -12.060 -3.518 24.291 1.00 85.06 116 LEU A N 1
ATOM 917 C CA . LEU A 1 116 ? -11.154 -4.527 24.848 1.00 85.06 116 LEU A CA 1
ATOM 918 C C . LEU A 1 116 ? -11.394 -5.904 24.217 1.00 85.06 116 LEU A C 1
ATOM 920 O O . LEU A 1 116 ? -10.431 -6.544 23.800 1.00 85.06 116 LEU A O 1
ATOM 924 N N . ASN A 1 117 ? -12.653 -6.303 24.039 1.00 84.12 117 ASN A N 1
ATOM 925 C CA . ASN A 1 117 ? -13.013 -7.546 23.355 1.00 84.12 117 ASN A CA 1
ATOM 926 C C . ASN A 1 117 ? -12.557 -7.534 21.881 1.00 84.12 117 ASN A C 1
ATOM 928 O O . ASN A 1 117 ? -11.906 -8.467 21.410 1.00 84.12 117 ASN A O 1
ATOM 932 N N . ALA A 1 118 ? -12.802 -6.439 21.152 1.00 79.06 118 ALA A N 1
ATOM 933 C CA . ALA A 1 118 ? -12.322 -6.289 19.775 1.00 79.06 118 ALA A CA 1
ATOM 934 C C . ALA A 1 118 ? -10.784 -6.366 19.685 1.00 79.06 118 ALA A C 1
ATOM 936 O O . ALA A 1 118 ? -10.240 -6.953 18.745 1.00 79.06 118 ALA A O 1
ATOM 937 N N . LYS A 1 119 ? -10.077 -5.806 20.675 1.00 77.88 119 LYS A N 1
ATOM 938 C CA . LYS A 1 119 ? -8.615 -5.860 20.781 1.00 77.88 119 LYS A CA 1
ATOM 939 C C . LYS A 1 119 ? -8.110 -7.271 21.095 1.00 77.88 119 LYS A C 1
ATOM 941 O O . LYS A 1 119 ? -7.119 -7.683 20.504 1.00 77.88 119 LYS A O 1
ATOM 946 N N . GLU A 1 120 ? -8.771 -8.021 21.970 1.00 79.69 120 GLU A N 1
ATOM 947 C CA . GLU A 1 120 ? -8.415 -9.418 22.270 1.00 79.69 120 GLU A CA 1
ATOM 948 C C . GLU A 1 120 ? -8.604 -10.336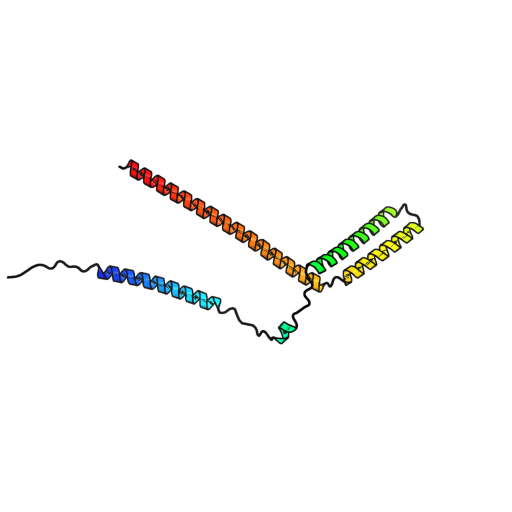 21.056 1.00 79.69 120 GLU A C 1
ATOM 950 O O . GLU A 1 120 ? -7.772 -11.204 20.783 1.00 79.69 120 GLU A O 1
ATOM 955 N N . GLN A 1 121 ? -9.644 -10.091 20.256 1.00 73.88 121 GLN A N 1
ATOM 956 C CA . GLN A 1 121 ? -9.864 -10.792 18.986 1.00 73.88 121 GLN A CA 1
ATOM 957 C C . GLN A 1 121 ? -8.797 -10.474 17.920 1.00 73.88 121 GLN A C 1
ATOM 959 O O . GLN A 1 121 ? -8.650 -11.218 16.933 1.00 73.88 121 GLN A O 1
ATOM 964 N N . LEU A 1 122 ? -8.051 -9.380 18.105 1.00 72.88 122 LEU A N 1
ATOM 965 C CA . LEU A 1 122 ? -6.916 -8.974 17.288 1.00 72.88 122 LEU A CA 1
ATOM 966 C C . LEU A 1 122 ? -5.631 -9.604 17.850 1.00 72.88 122 LEU A C 1
ATOM 968 O O . LEU A 1 122 ? -4.891 -9.007 18.629 1.00 72.88 122 LEU A O 1
ATOM 972 N N . ASN A 1 123 ? -5.332 -10.833 17.432 1.00 75.25 123 ASN A N 1
ATOM 973 C CA . ASN A 1 123 ? -4.118 -11.521 17.866 1.00 75.25 123 ASN A CA 1
ATOM 974 C C . ASN A 1 123 ? -2.864 -10.728 17.434 1.00 75.25 123 ASN A C 1
ATOM 976 O O . ASN A 1 123 ? -2.573 -10.592 16.242 1.00 75.25 123 ASN A O 1
ATOM 980 N N . MET A 1 124 ? -2.098 -10.227 18.409 1.00 68.62 124 MET A N 1
ATOM 981 C CA . MET A 1 124 ? -0.905 -9.394 18.190 1.00 68.62 124 MET A CA 1
ATOM 982 C C . MET A 1 124 ? 0.137 -10.055 17.275 1.00 68.62 124 MET A C 1
ATOM 984 O O . MET A 1 124 ? 0.811 -9.371 16.500 1.00 68.62 124 MET A O 1
ATOM 988 N N . SER A 1 125 ? 0.232 -11.389 17.301 1.00 67.88 125 SER A N 1
ATOM 989 C CA . SER A 1 125 ? 1.119 -12.142 16.404 1.00 67.88 125 SER A CA 1
ATOM 990 C C . SER A 1 125 ? 0.698 -12.033 14.930 1.00 67.88 125 SER A C 1
ATOM 992 O O . SER A 1 125 ? 1.544 -11.833 14.059 1.00 67.88 125 SER A O 1
ATOM 994 N N . GLN A 1 126 ? -0.608 -12.049 14.648 1.00 70.69 126 GLN A N 1
ATOM 995 C CA . GLN A 1 126 ? -1.165 -11.928 13.295 1.00 70.69 126 GLN A CA 1
ATOM 996 C C . GLN A 1 126 ? -0.974 -10.515 12.738 1.00 70.69 126 GLN A C 1
ATOM 998 O O . GLN A 1 126 ? -0.670 -10.346 11.558 1.00 70.69 126 GLN A O 1
ATOM 1003 N N . MET A 1 127 ? -1.086 -9.499 13.598 1.00 70.44 127 MET A N 1
ATOM 1004 C CA . MET A 1 127 ? -0.802 -8.109 13.234 1.00 70.44 127 MET A CA 1
ATOM 1005 C C . MET A 1 127 ? 0.667 -7.890 12.870 1.00 70.44 127 MET A C 1
ATOM 1007 O O . MET A 1 127 ? 0.956 -7.230 11.870 1.00 70.44 127 MET A O 1
ATOM 1011 N N . SER A 1 128 ? 1.590 -8.465 13.645 1.00 69.38 128 SER A N 1
ATOM 1012 C CA . SER A 1 128 ? 3.025 -8.407 13.343 1.00 69.38 128 SER A CA 1
ATOM 1013 C C . SER A 1 128 ? 3.338 -9.051 11.987 1.00 69.38 128 SER A C 1
ATOM 1015 O O . SER A 1 128 ? 3.997 -8.451 11.135 1.00 69.38 128 SER A O 1
ATOM 1017 N N . GLU A 1 129 ? 2.776 -10.234 11.730 1.00 71.62 129 GLU A N 1
ATOM 1018 C CA . GLU A 1 129 ? 2.966 -10.948 10.466 1.00 71.62 129 GLU A CA 1
ATOM 1019 C C . GLU A 1 129 ? 2.396 -10.176 9.262 1.00 71.62 129 GLU A C 1
ATOM 1021 O O . GLU A 1 129 ? 3.003 -10.117 8.188 1.00 71.62 129 GLU A O 1
ATOM 1026 N N . LEU A 1 130 ? 1.243 -9.529 9.436 1.00 72.69 130 LEU A N 1
ATOM 1027 C CA . LEU A 1 130 ? 0.644 -8.688 8.403 1.00 72.69 130 LEU A CA 1
ATOM 1028 C C . LEU A 1 130 ? 1.429 -7.426 8.123 1.00 72.69 130 LEU A C 1
ATOM 1030 O O . LEU A 1 130 ? 1.581 -7.070 6.953 1.00 72.69 130 LEU A O 1
ATOM 1034 N N . LYS A 1 131 ? 1.948 -6.777 9.165 1.00 76.69 131 LYS A N 1
ATOM 1035 C CA . LYS A 1 131 ? 2.831 -5.622 9.017 1.00 76.69 131 LYS A CA 1
ATOM 1036 C C . LYS A 1 131 ? 4.037 -5.993 8.153 1.00 76.69 131 LYS A C 1
ATOM 1038 O O . LYS A 1 131 ? 4.277 -5.344 7.139 1.00 76.69 131 LYS A O 1
ATOM 1043 N N . LEU A 1 132 ? 4.692 -7.115 8.458 1.00 77.25 132 LEU A N 1
ATOM 1044 C CA . LEU A 1 132 ? 5.808 -7.632 7.658 1.00 77.25 132 LEU A CA 1
ATOM 1045 C C . LEU A 1 132 ? 5.408 -7.914 6.200 1.00 77.25 132 LEU A C 1
ATOM 1047 O O . LEU A 1 132 ? 6.119 -7.523 5.270 1.00 77.25 132 LEU A O 1
ATOM 1051 N N . LYS A 1 133 ? 4.251 -8.550 5.970 1.00 77.19 133 LYS A N 1
ATOM 1052 C CA . LYS A 1 133 ? 3.739 -8.829 4.614 1.00 77.19 133 LYS A CA 1
ATOM 1053 C C . LYS A 1 133 ? 3.421 -7.551 3.830 1.00 77.19 133 LYS A C 1
ATOM 1055 O O . LYS A 1 133 ? 3.693 -7.488 2.625 1.00 77.19 133 LYS A O 1
ATOM 1060 N N . LEU A 1 134 ? 2.852 -6.540 4.483 1.00 78.75 134 LEU A N 1
ATOM 1061 C CA . LEU A 1 134 ? 2.554 -5.241 3.878 1.00 78.75 134 LEU A CA 1
ATOM 1062 C C . LEU A 1 134 ? 3.834 -4.477 3.538 1.00 78.75 134 LEU A C 1
ATOM 1064 O O . LEU A 1 134 ? 3.964 -3.994 2.410 1.00 78.75 134 LEU A O 1
ATOM 1068 N N . ASP A 1 135 ? 4.803 -4.447 4.450 1.00 77.88 135 ASP A N 1
ATOM 1069 C CA . ASP A 1 135 ? 6.093 -3.791 4.233 1.00 77.88 135 ASP A CA 1
ATOM 1070 C C . ASP A 1 135 ? 6.864 -4.447 3.080 1.00 77.88 135 ASP A C 1
ATOM 1072 O O . ASP A 1 135 ? 7.372 -3.756 2.190 1.00 77.88 135 ASP A O 1
ATOM 1076 N N . ALA A 1 136 ? 6.861 -5.782 3.006 1.00 83.00 136 ALA A N 1
ATOM 1077 C CA . ALA A 1 136 ? 7.449 -6.518 1.889 1.00 83.00 136 ALA A CA 1
ATOM 1078 C C . ALA A 1 136 ? 6.780 -6.167 0.546 1.00 83.00 136 ALA A C 1
ATOM 1080 O O . ALA A 1 136 ? 7.468 -5.909 -0.451 1.00 83.00 136 ALA A O 1
ATOM 1081 N N . ARG A 1 137 ? 5.440 -6.092 0.507 1.00 83.44 137 ARG A N 1
ATOM 1082 C CA . ARG A 1 137 ? 4.693 -5.669 -0.694 1.00 83.44 137 ARG A CA 1
ATOM 1083 C C . ARG A 1 137 ? 5.010 -4.230 -1.088 1.00 83.44 137 ARG A C 1
ATOM 1085 O O . ARG A 1 137 ? 5.223 -3.967 -2.273 1.00 83.44 137 ARG A O 1
ATOM 1092 N N . ARG A 1 138 ? 5.071 -3.312 -0.122 1.00 88.00 138 ARG A N 1
ATOM 1093 C CA . ARG A 1 138 ? 5.414 -1.902 -0.355 1.00 88.00 138 ARG A CA 1
ATOM 1094 C C . ARG A 1 138 ? 6.820 -1.776 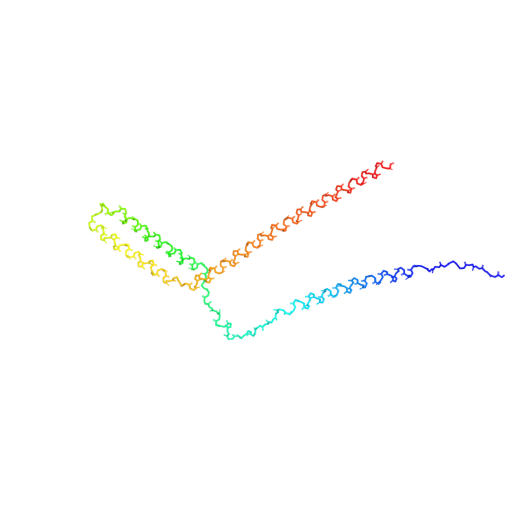-0.931 1.00 88.00 138 ARG A C 1
ATOM 1096 O O . ARG A 1 138 ? 6.997 -1.138 -1.966 1.00 88.00 138 ARG A O 1
ATOM 1103 N N . LYS A 1 139 ? 7.795 -2.468 -0.337 1.00 91.88 139 LYS A N 1
ATOM 1104 C CA . LYS A 1 139 ? 9.182 -2.515 -0.820 1.00 91.88 139 LYS A CA 1
ATOM 1105 C C . LYS A 1 139 ? 9.268 -3.056 -2.249 1.00 91.88 139 LYS A C 1
ATOM 1107 O O . LYS A 1 139 ? 9.978 -2.483 -3.073 1.00 91.88 139 LYS A O 1
ATOM 1112 N N . LYS A 1 140 ? 8.510 -4.112 -2.575 1.00 91.12 140 LYS A N 1
ATOM 1113 C CA . LYS A 1 140 ? 8.435 -4.660 -3.941 1.00 91.12 140 LYS A CA 1
ATOM 1114 C C . LYS A 1 140 ? 7.869 -3.642 -4.936 1.00 91.12 140 LYS A C 1
ATOM 1116 O O . LYS A 1 140 ? 8.475 -3.436 -5.984 1.00 91.12 140 LYS A O 1
ATOM 1121 N N . ARG A 1 141 ? 6.753 -2.983 -4.602 1.00 92.19 141 ARG A N 1
ATOM 1122 C CA . ARG A 1 141 ? 6.137 -1.950 -5.457 1.00 92.19 141 ARG A CA 1
ATOM 1123 C C . ARG A 1 141 ? 7.077 -0.770 -5.699 1.00 92.19 141 ARG A C 1
ATOM 1125 O O . ARG A 1 141 ? 7.224 -0.353 -6.840 1.00 92.19 141 ARG A O 1
ATOM 1132 N N . MET A 1 142 ? 7.759 -0.288 -4.659 1.00 92.94 142 MET A N 1
ATOM 1133 C CA . MET A 1 142 ? 8.729 0.807 -4.787 1.00 92.94 142 MET A CA 1
ATOM 1134 C C . MET A 1 142 ? 9.898 0.436 -5.701 1.00 92.94 142 MET A C 1
ATOM 1136 O O . MET A 1 142 ? 10.241 1.203 -6.593 1.00 92.94 142 MET A O 1
ATOM 1140 N N . ARG A 1 143 ? 10.463 -0.768 -5.543 1.00 92.06 143 ARG A N 1
ATOM 1141 C CA . ARG A 1 143 ? 11.520 -1.269 -6.438 1.00 92.06 143 ARG A CA 1
ATOM 1142 C C . ARG A 1 143 ? 11.043 -1.385 -7.883 1.00 92.06 143 ARG A C 1
ATOM 1144 O O . ARG A 1 143 ? 11.781 -1.036 -8.792 1.00 92.06 143 ARG A O 1
ATOM 1151 N N . GLN A 1 144 ? 9.818 -1.864 -8.097 1.00 94.62 144 GLN A N 1
ATOM 1152 C CA . GLN A 1 144 ? 9.244 -1.961 -9.438 1.00 94.62 144 GLN A CA 1
ATOM 1153 C C . GLN A 1 144 ? 9.028 -0.581 -10.065 1.00 94.62 144 GLN A C 1
ATOM 1155 O O . GLN A 1 144 ? 9.269 -0.426 -11.256 1.00 94.62 144 GLN A O 1
ATOM 1160 N N . LYS A 1 145 ? 8.591 0.410 -9.278 1.00 94.94 145 LYS A N 1
ATOM 1161 C CA . LYS A 1 145 ? 8.461 1.793 -9.745 1.00 94.94 145 LYS A CA 1
ATOM 1162 C C . LYS A 1 145 ? 9.820 2.352 -10.173 1.00 94.94 145 LYS A C 1
ATOM 1164 O O . LYS A 1 145 ? 9.933 2.795 -11.304 1.00 94.94 145 LYS A O 1
ATOM 1169 N N . LYS A 1 146 ? 10.840 2.206 -9.319 1.00 93.94 146 LYS A N 1
ATOM 1170 C CA . LYS A 1 146 ? 12.211 2.660 -9.594 1.00 93.94 146 LYS A CA 1
ATOM 1171 C C . LYS A 1 146 ? 12.775 2.052 -10.882 1.00 93.94 146 LYS A C 1
ATOM 1173 O O . LYS A 1 146 ? 13.240 2.778 -11.740 1.00 93.94 146 LYS A O 1
ATOM 1178 N N . ARG A 1 147 ? 12.619 0.737 -11.074 1.00 92.56 147 ARG A N 1
ATOM 1179 C CA . ARG A 1 147 ? 13.047 0.063 -12.314 1.00 92.56 147 ARG A CA 1
ATOM 1180 C C . ARG A 1 147 ? 12.346 0.593 -13.564 1.00 92.56 147 ARG A C 1
ATOM 1182 O O . ARG A 1 147 ? 12.947 0.646 -14.621 1.00 92.56 147 ARG A O 1
ATOM 1189 N N . LYS A 1 148 ? 11.059 0.941 -13.467 1.00 94.19 148 LYS A N 1
ATOM 1190 C CA . LYS A 1 148 ? 10.321 1.524 -14.599 1.00 94.19 148 LYS A CA 1
ATOM 1191 C C . LYS A 1 148 ? 10.765 2.949 -14.912 1.00 94.19 148 LYS A C 1
ATOM 1193 O O . LYS A 1 148 ? 10.590 3.378 -16.042 1.00 94.19 148 LYS A O 1
ATOM 1198 N N . GLU A 1 149 ? 11.226 3.687 -13.909 1.00 93.62 149 GLU A N 1
ATOM 1199 C CA . GLU A 1 149 ? 11.800 5.020 -14.092 1.00 93.62 149 GLU A CA 1
ATOM 1200 C C . GLU A 1 149 ? 13.172 4.891 -14.778 1.00 93.62 149 GLU A C 1
ATOM 1202 O O . GLU A 1 149 ? 13.346 5.478 -15.836 1.00 93.62 149 GLU A O 1
ATOM 1207 N N . GLU A 1 150 ? 14.049 4.004 -14.290 1.00 92.00 150 GLU A N 1
ATOM 1208 C CA . GLU A 1 150 ? 15.365 3.706 -14.896 1.00 92.00 150 GLU A CA 1
ATOM 1209 C C . GLU A 1 150 ? 15.248 3.291 -16.376 1.00 92.00 150 GLU A C 1
ATOM 1211 O O . GLU A 1 150 ? 15.864 3.902 -17.237 1.00 92.00 150 GLU A O 1
ATOM 1216 N N . VAL A 1 151 ? 14.366 2.336 -16.704 1.00 93.50 151 VAL A N 1
ATOM 1217 C CA . VAL A 1 151 ? 14.172 1.892 -18.102 1.00 93.50 151 VAL A CA 1
ATOM 1218 C C . VAL A 1 151 ? 13.723 3.035 -19.022 1.00 93.50 151 VAL A C 1
ATOM 1220 O O . VAL A 1 151 ? 14.104 3.073 -20.185 1.00 93.50 151 VAL A O 1
ATOM 1223 N N . LYS A 1 152 ? 12.918 3.981 -18.523 1.00 92.69 152 LYS A N 1
ATOM 1224 C CA . LYS A 1 152 ? 12.483 5.130 -19.331 1.00 92.69 152 LYS A CA 1
ATOM 1225 C C . LYS A 1 152 ? 13.610 6.128 -19.574 1.00 92.69 152 LYS A C 1
ATOM 1227 O O . LYS A 1 152 ? 13.633 6.744 -20.635 1.00 92.69 152 LYS A O 1
ATOM 1232 N N . GLU A 1 153 ? 14.480 6.326 -18.588 1.00 92.38 153 GLU A N 1
ATOM 1233 C CA . GLU A 1 153 ? 15.667 7.174 -18.732 1.00 92.38 153 GLU A CA 1
ATOM 1234 C C . GLU A 1 153 ? 16.618 6.573 -19.775 1.00 92.38 153 GLU A C 1
ATOM 1236 O O . GLU A 1 153 ? 17.030 7.286 -20.692 1.00 92.38 153 GLU A O 1
ATOM 1241 N N . ASP A 1 154 ? 16.847 5.257 -19.719 1.00 93.06 154 ASP A N 1
ATOM 1242 C CA . ASP A 1 154 ? 17.650 4.528 -20.708 1.00 93.06 154 ASP A CA 1
ATOM 1243 C C . ASP A 1 154 ? 17.058 4.661 -22.127 1.00 93.06 154 ASP A C 1
ATOM 1245 O O . ASP A 1 154 ? 17.757 5.045 -23.065 1.00 93.06 154 ASP A O 1
ATOM 1249 N N . GLU A 1 155 ? 15.746 4.435 -22.293 1.00 92.88 155 GLU A N 1
ATOM 1250 C CA . GLU A 1 155 ? 15.054 4.590 -23.585 1.00 92.88 155 GLU A CA 1
ATOM 1251 C C . GLU A 1 155 ? 15.164 6.021 -24.144 1.00 92.88 155 GLU A C 1
ATOM 1253 O O . GLU A 1 155 ? 15.352 6.220 -25.349 1.00 92.88 155 GLU A O 1
ATOM 1258 N N . GLN A 1 156 ? 15.049 7.041 -23.287 1.00 94.25 156 GLN A N 1
ATOM 1259 C CA . GLN A 1 156 ? 15.213 8.436 -23.704 1.00 94.25 156 GLN A CA 1
ATOM 1260 C C . GLN A 1 156 ? 16.645 8.732 -24.146 1.00 94.25 156 GLN A C 1
ATOM 1262 O O . GLN A 1 156 ? 16.842 9.439 -25.141 1.00 94.25 156 GLN A O 1
ATOM 1267 N N . GLN A 1 157 ? 17.631 8.183 -23.439 1.00 94.50 157 GLN A N 1
ATOM 1268 C CA . GLN A 1 157 ? 19.030 8.347 -23.796 1.00 94.50 157 GLN A CA 1
ATOM 1269 C C . GLN A 1 157 ? 19.346 7.670 -25.138 1.00 94.50 157 GLN A C 1
ATOM 1271 O O . GLN A 1 157 ? 19.941 8.307 -26.009 1.00 94.50 157 GLN A O 1
ATOM 1276 N N . GLU A 1 158 ? 18.867 6.445 -25.370 1.00 94.06 158 GLU A N 1
ATOM 1277 C CA . GLU A 1 158 ? 19.044 5.754 -26.655 1.00 94.06 158 GLU A CA 1
ATOM 1278 C C . GLU A 1 158 ? 18.428 6.532 -27.830 1.00 94.06 158 GLU A C 1
ATOM 1280 O O . GLU A 1 158 ? 19.034 6.646 -28.902 1.00 94.06 158 GLU A O 1
ATOM 1285 N N . LEU A 1 159 ? 17.231 7.103 -27.644 1.00 94.94 159 LEU A N 1
ATOM 1286 C CA . LEU A 1 159 ? 16.580 7.935 -28.661 1.00 94.94 159 LEU A CA 1
ATOM 1287 C C . LEU A 1 159 ? 17.382 9.203 -28.963 1.00 94.94 159 LEU A C 1
ATOM 1289 O O . LEU A 1 159 ? 17.527 9.574 -30.132 1.00 94.94 159 LEU A O 1
ATOM 1293 N N . TYR A 1 160 ? 17.919 9.849 -27.929 1.00 95.88 160 TYR A N 1
ATOM 1294 C CA . TYR A 1 160 ? 18.765 11.027 -28.079 1.00 95.88 160 TYR A CA 1
ATOM 1295 C C . TYR A 1 160 ? 20.065 10.702 -28.832 1.00 95.88 160 TYR A C 1
ATOM 1297 O O . TYR A 1 160 ? 20.405 11.381 -29.804 1.00 95.88 160 TYR A O 1
ATOM 1305 N N . GLU A 1 161 ? 20.754 9.622 -28.457 1.00 96.00 161 GLU A N 1
ATOM 1306 C CA . GLU A 1 161 ? 21.974 9.165 -29.133 1.00 96.00 161 GLU A CA 1
ATOM 1307 C C . GLU A 1 161 ? 21.714 8.787 -30.596 1.00 96.00 161 GLU A C 1
ATOM 1309 O O . GLU A 1 161 ? 22.501 9.126 -31.487 1.00 96.00 161 GLU A O 1
ATOM 1314 N N . ARG A 1 162 ? 20.586 8.122 -30.877 1.00 94.38 162 ARG A N 1
ATOM 1315 C CA . ARG A 1 162 ? 20.159 7.820 -32.249 1.00 94.38 162 ARG A CA 1
ATOM 1316 C C . ARG A 1 162 ? 19.937 9.104 -33.049 1.00 94.38 162 ARG A C 1
ATOM 1318 O O . ARG A 1 162 ? 20.416 9.190 -34.180 1.00 94.38 162 ARG A O 1
ATOM 1325 N N . ALA A 1 163 ? 19.254 10.099 -32.483 1.00 95.25 163 ALA A N 1
ATOM 1326 C CA . ALA A 1 163 ? 19.025 11.380 -33.151 1.00 95.25 163 ALA A CA 1
ATOM 1327 C C . ALA A 1 163 ? 20.344 12.108 -33.470 1.00 95.25 163 ALA A C 1
ATOM 1329 O O . ALA A 1 163 ? 20.518 12.590 -34.590 1.00 95.25 163 ALA A O 1
ATOM 1330 N N . GLN A 1 164 ? 21.306 12.117 -32.538 1.00 96.38 164 GLN A N 1
ATOM 1331 C CA . GLN A 1 164 ? 22.633 12.692 -32.787 1.00 96.38 164 GLN A CA 1
ATOM 1332 C C . GLN A 1 164 ? 23.383 11.975 -33.917 1.00 96.38 164 GLN A C 1
ATOM 1334 O O . GLN A 1 164 ? 23.972 12.631 -34.778 1.00 96.38 164 GLN A O 1
ATOM 1339 N N . LYS A 1 165 ? 23.328 10.636 -33.957 1.00 95.81 165 LYS A N 1
ATOM 1340 C CA . LYS A 1 165 ? 23.940 9.848 -35.040 1.00 95.81 165 LYS A CA 1
ATOM 1341 C C . LYS A 1 165 ? 23.333 10.186 -36.403 1.00 95.81 165 LYS A C 1
ATOM 1343 O O . LYS A 1 165 ? 24.081 10.349 -37.364 1.00 95.81 165 LYS A O 1
ATOM 1348 N N . HIS A 1 166 ? 22.009 10.327 -36.492 1.00 95.25 166 HIS A N 1
ATOM 1349 C CA . HIS A 1 166 ? 21.352 10.735 -37.739 1.00 95.25 166 HIS A CA 1
ATOM 1350 C C . HIS A 1 166 ? 21.797 12.126 -38.195 1.00 95.25 166 HIS A C 1
ATOM 1352 O O . HIS A 1 166 ? 22.193 12.282 -39.347 1.00 95.25 166 HIS A O 1
ATOM 1358 N N . LEU A 1 167 ? 21.834 13.100 -37.280 1.00 95.94 167 LEU A N 1
ATOM 1359 C CA . LEU A 1 167 ? 22.292 14.452 -37.596 1.00 95.94 167 LEU A CA 1
ATOM 1360 C C . LEU A 1 167 ? 23.733 14.459 -38.130 1.00 95.94 167 LEU A C 1
ATOM 1362 O O . LEU A 1 167 ? 24.024 15.136 -39.114 1.00 95.94 167 LEU A O 1
ATOM 1366 N N . ALA A 1 168 ? 24.628 13.685 -37.511 1.00 94.88 168 ALA A N 1
ATOM 1367 C CA . ALA A 1 168 ? 26.016 13.573 -37.955 1.00 94.88 168 ALA A CA 1
ATOM 1368 C C . ALA A 1 168 ? 26.127 12.973 -39.368 1.00 94.88 168 ALA A C 1
ATOM 1370 O O . ALA A 1 168 ? 26.915 13.455 -40.184 1.00 94.88 168 ALA A O 1
ATOM 1371 N N . ILE A 1 169 ? 25.316 11.955 -39.682 1.00 95.75 169 ILE A N 1
ATOM 1372 C CA . ILE A 1 169 ? 25.257 11.359 -41.025 1.00 95.75 169 ILE A CA 1
ATOM 1373 C C . ILE A 1 169 ? 24.773 12.387 -42.052 1.00 95.75 169 ILE A C 1
ATOM 1375 O O . ILE A 1 169 ? 25.367 12.497 -43.125 1.00 95.75 169 ILE A O 1
ATOM 1379 N N . ASP A 1 170 ? 23.728 13.149 -41.735 1.00 95.06 170 ASP A N 1
ATOM 1380 C CA . ASP A 1 170 ? 23.181 14.160 -42.644 1.00 95.06 170 ASP A CA 1
ATOM 1381 C C . ASP A 1 170 ? 24.183 15.294 -42.896 1.00 95.06 170 ASP A C 1
ATOM 1383 O O . ASP A 1 170 ? 24.405 15.686 -44.044 1.00 95.06 170 ASP A O 1
ATOM 1387 N N . GLN A 1 171 ? 24.867 15.761 -41.848 1.00 94.44 171 GLN A N 1
ATOM 1388 C CA . GLN A 1 171 ? 25.951 16.740 -41.971 1.00 94.44 171 GLN A CA 1
ATOM 1389 C C . GLN A 1 171 ? 27.098 16.211 -42.838 1.00 94.44 171 GLN A C 1
ATOM 1391 O O . GLN A 1 171 ? 27.583 16.922 -43.719 1.00 94.44 171 GLN A O 1
ATOM 1396 N N . TRP A 1 172 ? 27.511 14.959 -42.633 1.00 94.75 172 TRP A N 1
ATOM 1397 C CA . TRP A 1 172 ? 28.557 14.325 -43.435 1.00 94.75 172 TRP A CA 1
ATOM 1398 C C . TRP A 1 172 ? 28.157 14.200 -44.911 1.00 94.75 172 TRP A C 1
ATOM 1400 O O . TRP A 1 172 ? 28.939 14.551 -45.796 1.00 94.75 172 TRP A O 1
ATOM 1410 N N . ARG A 1 173 ? 26.916 13.780 -45.194 1.00 92.12 173 ARG A N 1
ATOM 1411 C CA . ARG A 1 173 ? 26.372 13.726 -46.562 1.00 92.12 173 ARG A CA 1
ATOM 1412 C C . ARG A 1 173 ? 26.387 15.096 -47.230 1.00 92.12 173 ARG A C 1
ATOM 1414 O O . ARG A 1 173 ? 26.802 15.201 -48.383 1.00 92.12 173 ARG A O 1
ATOM 1421 N N . HIS A 1 174 ? 25.984 16.133 -46.501 1.00 90.62 174 HIS A N 1
ATOM 1422 C CA . HIS A 1 174 ? 26.001 17.500 -47.008 1.00 90.62 174 HIS A CA 1
ATOM 1423 C C . HIS A 1 174 ? 27.426 17.973 -47.328 1.00 90.62 174 HIS A C 1
ATOM 1425 O O . HIS A 1 174 ? 27.664 18.528 -48.398 1.00 90.62 174 HIS A O 1
ATOM 1431 N N . GLN A 1 175 ? 28.395 17.689 -46.452 1.00 91.94 175 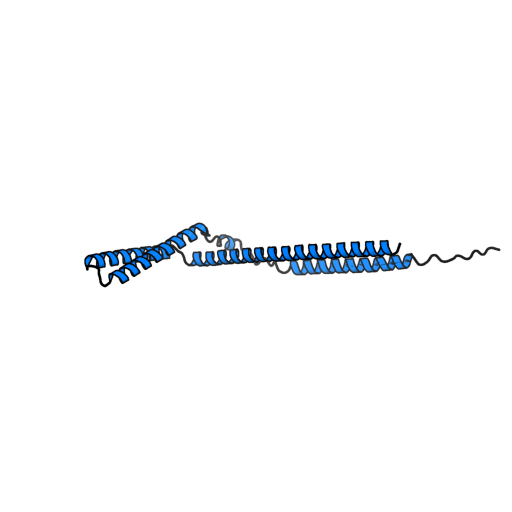GLN A N 1
ATOM 1432 C CA . GLN A 1 175 ? 29.806 18.011 -46.695 1.00 91.94 175 GLN A CA 1
ATOM 1433 C C . GLN A 1 175 ? 30.374 17.298 -47.927 1.00 91.94 175 GLN A C 1
ATOM 1435 O O . GLN A 1 175 ? 31.187 17.880 -48.639 1.00 91.94 175 GLN A O 1
ATOM 1440 N N . ILE A 1 176 ? 29.973 16.049 -48.180 1.00 90.81 176 ILE A N 1
ATOM 1441 C CA . ILE A 1 176 ? 30.384 15.322 -49.388 1.00 90.81 176 ILE A CA 1
ATOM 1442 C C . ILE A 1 176 ? 29.764 15.950 -50.632 1.00 90.81 176 ILE A C 1
ATOM 1444 O O . ILE A 1 176 ? 30.482 16.186 -51.597 1.00 90.81 176 ILE A O 1
ATOM 1448 N N . GLN A 1 177 ? 28.466 16.261 -50.607 1.00 85.44 177 GLN A N 1
ATOM 1449 C CA . GLN A 1 177 ? 27.789 16.906 -51.736 1.00 85.44 177 GLN A CA 1
ATOM 1450 C C . GLN A 1 177 ? 28.372 18.277 -52.083 1.00 85.44 177 GLN A C 1
ATOM 1452 O O . GLN A 1 177 ? 28.408 18.617 -53.252 1.00 85.44 177 GLN A O 1
ATOM 1457 N N . GLN A 1 178 ? 28.842 19.051 -51.101 1.00 80.00 178 GLN A N 1
ATOM 1458 C CA . GLN A 1 178 ? 29.501 20.340 -51.355 1.00 80.00 178 GLN A CA 1
ATOM 1459 C C . GLN A 1 178 ? 30.919 20.213 -51.941 1.00 80.00 178 GLN A C 1
ATOM 1461 O O . GLN A 1 178 ? 31.468 21.201 -52.422 1.00 80.00 178 GLN A O 1
ATOM 1466 N N . LYS A 1 179 ? 31.547 19.035 -51.840 1.00 72.38 179 LYS A N 1
ATOM 1467 C CA . LYS A 1 179 ? 32.905 18.768 -52.347 1.00 72.38 179 LYS A CA 1
ATOM 1468 C C . LYS A 1 179 ? 32.918 18.147 -53.749 1.00 72.38 179 LYS A C 1
ATOM 1470 O O . LYS A 1 179 ? 34.005 17.920 -54.278 1.00 72.38 179 LYS A O 1
ATOM 1475 N N . ILE A 1 180 ? 31.744 17.845 -54.303 1.00 54.44 180 ILE A N 1
ATOM 1476 C CA . ILE A 1 180 ? 31.517 17.364 -55.674 1.00 54.44 180 ILE A CA 1
ATOM 1477 C C . ILE A 1 180 ? 30.991 18.540 -56.492 1.00 54.44 180 ILE A C 1
ATOM 1479 O O . ILE A 1 180 ? 31.481 18.712 -57.627 1.00 54.44 180 ILE A O 1
#

InterPro domains:
  IPR031974 Programmed cell death protein 7 [PF16021] (64-179)

pLDDT: mean 72.55, std 17.65, range [37.5, 96.38]

Organism: Pomacea canaliculata (NCBI:txid400727)

Radius of gyration: 39.49 Å; chains: 1; bounding box: 98×54×109 Å

Foldseek 3Di:
DDDDDDDDDPDPVVVVVVVVVVVVVVVVVVVVVVVVVVVVVPPPPPPPPPPVVVVVVPVPVQPDPVVLVVLVVQLVVLVVVLVVLVVVLVVCVPPDDPVVNVVSVVVSVVSVVSNVVSVVVNPPVNVVVVVVVVVVVVVVVVVVVVVVVVVVVVVVVVVVVVVVVVVVVVVVVVVVVVVD